Protein AF-A0AAV9J1R8-F1 (afdb_monomer_lite)

Secondary structure (DSSP, 8-state):
------SEE--PPP-SSBPEE-TTTTTS-TTT-----EEEEPBPPHHHHHHHHS--TT-SS--PBPTTT--B---EEPEEEHHHHHTTGGGSS--PEEPTT--------------

Organism: Cyanidium caldarium (NCBI:txid2771)

Foldseek 3Di:
DQPQLDFDFPQAAFDDDFAFAAPVQQQAALQPGDNAAFDAFQGAHPVVVVVLVDPPPPDPDSQGAHQRHRDTNRPHTHTHHPVCVVVVVSRSHGSRGDDPPDPDDDDDDDDDDDD

InterPro domains:
  IPR005345 PHF5-like [PF03660] (7-104)
  IPR005345 PHF5-like [PTHR13120] (6-104)

Structure (mmCIF, N/CA/C/O backbone):
data_AF-A0AAV9J1R8-F1
#
_entry.id   AF-A0AAV9J1R8-F1
#
loop_
_atom_site.group_PDB
_atom_site.id
_atom_site.type_symbol
_atom_site.label_atom_id
_atom_site.label_alt_id
_atom_site.label_comp_id
_atom_site.label_asym_id
_atom_site.label_entity_id
_atom_site.label_seq_id
_atom_site.pdbx_PDB_ins_code
_atom_site.Cartn_x
_atom_site.Cartn_y
_atom_site.Cartn_z
_atom_site.occupancy
_atom_site.B_iso_or_equiv
_atom_site.auth_seq_id
_atom_site.auth_comp_id
_atom_site.auth_asym_id
_atom_site.auth_atom_id
_atom_site.pdbx_PDB_model_num
ATOM 1 N N . MET A 1 1 ? -17.968 6.401 -8.575 1.00 39.22 1 MET A N 1
ATOM 2 C CA . MET A 1 1 ? -16.913 7.435 -8.641 1.00 39.22 1 MET A CA 1
ATOM 3 C C . MET A 1 1 ? -15.609 6.757 -8.264 1.00 39.22 1 MET A C 1
ATOM 5 O O . MET A 1 1 ? -15.501 6.305 -7.136 1.00 39.22 1 MET A O 1
ATOM 9 N N . SER A 1 2 ? -14.689 6.568 -9.214 1.00 43.41 2 SER A N 1
ATOM 10 C CA . SER A 1 2 ? -13.404 5.901 -8.959 1.00 43.41 2 SER A CA 1
ATOM 11 C C . SER A 1 2 ? -12.545 6.841 -8.109 1.00 43.41 2 SER A C 1
ATOM 13 O O . SER A 1 2 ? -12.002 7.821 -8.617 1.00 43.41 2 SER A O 1
ATOM 15 N N . THR A 1 3 ? -12.520 6.616 -6.795 1.00 54.12 3 THR A N 1
ATOM 16 C CA . THR A 1 3 ? -11.728 7.389 -5.833 1.00 54.12 3 THR A CA 1
ATOM 17 C C . THR A 1 3 ? -10.272 6.983 -5.962 1.00 54.12 3 THR A C 1
ATOM 19 O O . THR A 1 3 ? -9.761 6.266 -5.110 1.00 54.12 3 THR A O 1
ATOM 22 N N . LYS A 1 4 ? -9.623 7.416 -7.050 1.00 66.44 4 LYS A N 1
ATOM 23 C CA . LYS A 1 4 ? -8.198 7.170 -7.239 1.00 66.44 4 LYS A CA 1
ATOM 24 C C . LYS A 1 4 ? -7.421 7.798 -6.088 1.00 66.44 4 LYS A C 1
ATOM 26 O O . LYS A 1 4 ? -7.391 9.027 -5.962 1.00 66.44 4 LYS A O 1
ATOM 31 N N . HIS A 1 5 ? -6.815 6.974 -5.243 1.00 74.19 5 HIS A N 1
ATOM 32 C CA . HIS A 1 5 ? -5.976 7.422 -4.147 1.00 74.19 5 HIS A CA 1
ATOM 33 C C . HIS A 1 5 ? -4.749 8.115 -4.738 1.00 74.19 5 HIS A C 1
ATOM 35 O O . HIS A 1 5 ? -3.815 7.501 -5.247 1.00 74.19 5 HIS A O 1
ATOM 41 N N . THR A 1 6 ? -4.788 9.445 -4.728 1.00 67.94 6 THR A N 1
ATOM 42 C CA . THR A 1 6 ? -3.757 10.269 -5.353 1.00 67.94 6 THR A CA 1
ATOM 43 C C . THR A 1 6 ? -2.640 10.489 -4.341 1.00 67.94 6 THR A C 1
ATOM 45 O O . THR A 1 6 ? -2.821 11.203 -3.357 1.00 67.94 6 THR A O 1
ATOM 48 N N . GLY A 1 7 ? -1.487 9.862 -4.562 1.00 77.44 7 GLY A N 1
ATOM 49 C CA . GLY A 1 7 ? -0.312 10.050 -3.720 1.00 77.44 7 GLY A CA 1
ATOM 50 C C . GLY A 1 7 ? 0.917 9.316 -4.245 1.00 77.44 7 GLY A C 1
ATOM 51 O O . GLY A 1 7 ? 0.829 8.455 -5.121 1.00 77.44 7 GLY A O 1
ATOM 52 N N . VAL A 1 8 ? 2.082 9.685 -3.716 1.00 85.12 8 VAL A N 1
ATOM 53 C CA . VAL A 1 8 ? 3.357 9.058 -4.080 1.00 85.12 8 VAL A CA 1
ATOM 54 C C . VAL A 1 8 ? 3.503 7.764 -3.290 1.00 85.12 8 VAL A C 1
ATOM 56 O O . VAL A 1 8 ? 3.379 7.760 -2.064 1.00 85.12 8 VAL A O 1
ATOM 59 N N . ARG A 1 9 ? 3.760 6.654 -3.985 1.00 88.06 9 ARG A N 1
ATOM 60 C CA . ARG A 1 9 ? 4.069 5.375 -3.337 1.00 88.06 9 ARG A CA 1
ATOM 61 C C . ARG A 1 9 ? 5.491 5.387 -2.791 1.00 88.06 9 ARG A C 1
ATOM 63 O O . ARG A 1 9 ? 6.379 5.986 -3.387 1.00 88.06 9 ARG A O 1
ATOM 70 N N . CYS A 1 10 ? 5.704 4.691 -1.680 1.00 90.00 10 CYS A N 1
ATOM 71 C CA . CYS A 1 10 ? 7.012 4.570 -1.046 1.00 90.00 10 CYS A CA 1
ATOM 72 C C . CYS A 1 10 ? 8.071 3.964 -1.985 1.00 90.00 10 CY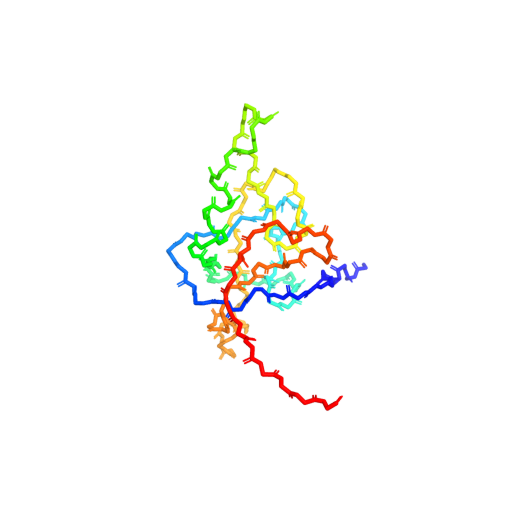S A C 1
ATOM 74 O O . CYS A 1 10 ? 9.180 4.485 -2.055 1.00 90.00 10 CYS A O 1
ATOM 76 N N . GLY A 1 11 ? 7.753 2.869 -2.685 1.00 88.56 11 GLY A N 1
ATOM 77 C CA . GLY A 1 11 ? 8.637 2.275 -3.701 1.00 88.56 11 GLY A CA 1
ATOM 78 C C . GLY A 1 11 ? 9.922 1.620 -3.172 1.00 88.56 11 GLY A C 1
ATOM 79 O O . GLY A 1 11 ? 10.744 1.165 -3.958 1.00 88.56 11 GLY A O 1
ATOM 80 N N . ARG A 1 12 ? 10.122 1.538 -1.851 1.00 89.94 12 ARG A N 1
ATOM 81 C CA . ARG A 1 12 ? 11.271 0.828 -1.255 1.00 89.94 12 ARG A CA 1
ATOM 82 C C . ARG A 1 12 ? 11.135 -0.688 -1.366 1.00 89.94 12 ARG A C 1
ATOM 84 O O . ARG A 1 12 ? 10.039 -1.191 -1.601 1.00 89.94 12 ARG A O 1
ATOM 91 N N . LEU A 1 13 ? 12.231 -1.416 -1.142 1.00 91.69 13 LEU A N 1
ATOM 92 C CA . LEU A 1 13 ? 12.234 -2.881 -1.169 1.00 91.69 13 LEU A CA 1
ATOM 93 C C . LEU A 1 13 ? 11.175 -3.452 -0.213 1.00 91.69 13 LEU A C 1
ATOM 95 O O . LEU A 1 13 ? 11.060 -3.026 0.936 1.00 91.69 13 LEU A O 1
ATOM 99 N N . GLN A 1 14 ? 10.386 -4.398 -0.714 1.00 90.12 14 GLN A N 1
ATOM 100 C CA . GLN A 1 14 ? 9.325 -5.042 0.052 1.00 90.12 14 GLN A CA 1
ATOM 101 C C . GLN A 1 14 ? 9.921 -5.925 1.149 1.00 90.12 14 GLN A C 1
ATOM 103 O O . GLN A 1 14 ? 10.862 -6.678 0.904 1.00 90.12 14 GLN A O 1
ATOM 108 N N . GLY A 1 15 ? 9.362 -5.821 2.352 1.00 88.44 15 GLY A N 1
ATOM 109 C CA . GLY A 1 15 ? 9.711 -6.657 3.492 1.00 88.44 15 GLY A CA 1
ATOM 110 C C . GLY A 1 15 ? 8.796 -7.875 3.600 1.00 88.44 15 GLY A C 1
ATOM 111 O O . GLY A 1 15 ? 8.125 -8.283 2.650 1.00 88.44 15 GLY A O 1
ATOM 112 N N . ARG A 1 16 ? 8.740 -8.460 4.799 1.00 88.31 16 ARG A N 1
ATOM 113 C CA . ARG A 1 16 ? 7.904 -9.645 5.080 1.00 88.31 16 ARG A CA 1
ATOM 114 C C . ARG A 1 16 ? 6.468 -9.295 5.487 1.00 88.31 16 ARG A C 1
ATOM 116 O O . ARG A 1 16 ? 5.567 -10.121 5.350 1.00 88.31 16 ARG A O 1
ATOM 123 N N . GLN A 1 17 ? 6.243 -8.093 6.007 1.00 87.38 17 GLN A N 1
ATOM 124 C CA . GLN A 1 17 ? 4.959 -7.721 6.601 1.00 87.38 17 GLN A CA 1
ATOM 125 C C . GLN A 1 17 ? 3.917 -7.401 5.529 1.00 87.38 17 GLN A C 1
ATOM 127 O O . GLN A 1 17 ? 4.200 -6.699 4.556 1.00 87.38 17 GLN A O 1
ATOM 132 N N . ALA A 1 18 ? 2.707 -7.925 5.715 1.00 89.19 18 ALA A N 1
ATOM 133 C CA . ALA A 1 18 ? 1.567 -7.584 4.878 1.00 89.19 18 ALA A CA 1
ATOM 134 C C . ALA A 1 18 ? 1.117 -6.145 5.157 1.00 89.19 18 ALA A C 1
ATOM 136 O O . ALA A 1 18 ? 1.065 -5.704 6.307 1.00 89.19 18 ALA A O 1
ATOM 137 N N . GLY A 1 19 ? 0.788 -5.406 4.103 1.00 89.06 19 GLY A N 1
ATOM 138 C CA . GLY A 1 19 ? 0.104 -4.130 4.239 1.00 89.06 19 GLY A CA 1
ATOM 139 C C . GLY A 1 19 ? -1.344 -4.348 4.660 1.00 89.06 19 GLY A C 1
ATOM 140 O O . GLY A 1 19 ? -1.974 -5.305 4.215 1.00 89.06 19 GLY A O 1
ATOM 141 N N . GLN A 1 20 ? -1.880 -3.449 5.487 1.00 90.19 20 GLN A N 1
ATOM 142 C CA . GLN A 1 20 ? -3.292 -3.484 5.858 1.00 90.19 20 GLN A CA 1
ATOM 143 C C . GLN A 1 20 ? -4.067 -2.314 5.258 1.00 90.19 20 GLN A C 1
ATOM 145 O O . GLN A 1 20 ? -3.547 -1.206 5.097 1.00 90.19 20 GLN A O 1
ATOM 150 N N . VAL A 1 21 ? -5.329 -2.567 4.933 1.00 90.38 21 VAL A N 1
ATOM 151 C CA . VAL A 1 21 ? -6.285 -1.609 4.380 1.00 90.38 21 VAL A CA 1
ATOM 152 C C . VAL A 1 21 ? -7.550 -1.557 5.232 1.00 90.38 21 VAL A C 1
ATOM 154 O O . VAL A 1 21 ? -7.896 -2.501 5.944 1.00 90.38 21 VAL A O 1
ATOM 157 N N . CYS A 1 22 ? -8.219 -0.404 5.214 1.00 89.19 22 CYS A N 1
ATOM 158 C CA . CYS A 1 22 ? -9.531 -0.251 5.837 1.00 89.19 22 CYS A CA 1
ATOM 159 C C . CYS A 1 22 ? -10.615 -0.917 4.983 1.00 89.19 22 CYS A C 1
ATOM 161 O O . CYS A 1 22 ? -10.407 -1.175 3.801 1.00 89.19 22 CYS A O 1
ATOM 163 N N . GLU A 1 23 ? -11.797 -1.121 5.561 1.00 88.50 23 GLU A N 1
ATOM 164 C CA . GLU A 1 23 ? -12.948 -1.753 4.892 1.00 88.50 23 GLU A CA 1
ATOM 165 C C . GLU A 1 23 ? -13.369 -1.068 3.585 1.00 88.50 23 GLU A C 1
ATOM 167 O O . GLU A 1 23 ? -13.954 -1.691 2.715 1.00 88.50 23 GLU A O 1
ATOM 172 N N . ARG A 1 24 ? -13.057 0.221 3.411 1.00 87.44 24 ARG A N 1
ATOM 173 C CA . ARG A 1 24 ? -13.370 0.942 2.167 1.00 87.44 24 ARG A CA 1
ATOM 174 C C . ARG A 1 24 ? -12.421 0.607 1.018 1.00 87.44 24 ARG A C 1
ATOM 176 O O . ARG A 1 24 ? -12.779 0.833 -0.129 1.00 87.44 24 ARG A O 1
ATOM 183 N N . CYS A 1 25 ? -11.216 0.140 1.334 1.00 87.56 25 CYS A N 1
ATOM 184 C CA . CYS A 1 25 ? -10.146 -0.128 0.374 1.00 87.56 25 CYS A CA 1
ATOM 185 C C . CYS A 1 25 ? -9.839 -1.633 0.252 1.00 87.56 25 CYS A C 1
ATOM 187 O O . CYS A 1 25 ? -8.918 -1.991 -0.477 1.00 87.56 25 CYS A O 1
ATOM 189 N N . SER A 1 26 ? -10.551 -2.507 0.978 1.00 87.56 26 SER A N 1
ATOM 190 C CA . SER A 1 26 ? -10.275 -3.952 1.023 1.00 87.56 26 SER A CA 1
ATOM 191 C C . SER A 1 26 ? -10.501 -4.655 -0.306 1.00 87.56 26 SER A C 1
ATOM 193 O O . SER A 1 26 ? -9.729 -5.536 -0.666 1.00 87.56 26 SER A O 1
ATOM 195 N N . ASP A 1 27 ? -11.502 -4.218 -1.064 1.00 88.81 27 ASP A N 1
ATOM 196 C CA . ASP A 1 27 ? -11.897 -4.864 -2.318 1.00 88.81 27 ASP A CA 1
ATOM 197 C C . ASP A 1 27 ? -11.177 -4.279 -3.541 1.00 88.81 27 ASP A C 1
ATOM 199 O O . ASP A 1 27 ? -11.551 -4.547 -4.680 1.00 88.81 27 ASP A O 1
ATOM 203 N N . GLN A 1 28 ? -10.146 -3.456 -3.329 1.00 90.25 28 GLN A N 1
ATOM 204 C CA . GLN A 1 28 ? -9.452 -2.741 -4.395 1.00 90.25 28 GLN A CA 1
ATOM 205 C C . GLN A 1 28 ? -7.993 -3.175 -4.504 1.00 90.25 28 GLN A C 1
ATOM 207 O O . GLN A 1 28 ? -7.263 -3.278 -3.521 1.00 90.25 28 GLN A O 1
ATOM 212 N N . CYS A 1 29 ? -7.529 -3.359 -5.740 1.00 92.56 29 CYS A N 1
ATOM 213 C CA . CYS A 1 29 ? -6.116 -3.594 -6.007 1.00 92.56 29 CYS A CA 1
ATOM 214 C C . CYS A 1 29 ? -5.268 -2.387 -5.581 1.00 92.56 29 CYS A C 1
ATOM 216 O O . CYS A 1 29 ? -5.462 -1.287 -6.091 1.00 92.56 29 CYS A O 1
ATOM 218 N N . VAL A 1 30 ? -4.235 -2.586 -4.763 1.00 91.00 30 VAL A N 1
ATOM 219 C CA . VAL A 1 30 ? -3.373 -1.481 -4.284 1.00 91.00 30 VAL A CA 1
ATOM 220 C C . VAL A 1 30 ? -2.646 -0.721 -5.408 1.00 91.00 30 VAL A C 1
ATOM 222 O O . VAL A 1 30 ? -2.274 0.447 -5.260 1.00 91.00 30 VAL A O 1
ATOM 225 N N . ALA A 1 31 ? -2.443 -1.372 -6.562 1.00 90.06 31 ALA A N 1
ATOM 226 C CA . ALA A 1 31 ? -1.702 -0.821 -7.695 1.00 90.06 31 ALA A CA 1
ATOM 227 C C . ALA A 1 31 ? -2.568 -0.044 -8.700 1.00 90.06 31 ALA A C 1
ATOM 229 O O . ALA A 1 31 ? -2.106 0.969 -9.237 1.00 90.06 31 ALA A O 1
ATOM 230 N N . CYS A 1 32 ? -3.769 -0.532 -9.014 1.00 89.94 32 CYS A N 1
ATOM 231 C CA . CYS A 1 32 ? -4.649 0.048 -10.040 1.00 89.94 32 CYS A CA 1
ATOM 232 C C . CYS A 1 32 ? -6.029 0.458 -9.521 1.00 89.94 32 CYS A C 1
ATOM 234 O O . CYS A 1 32 ? -6.772 1.095 -10.262 1.00 89.94 32 CYS A O 1
ATOM 236 N N . GLU A 1 33 ? -6.347 0.095 -8.278 1.00 87.38 33 GLU A N 1
ATOM 237 C CA . GLU A 1 33 ? -7.576 0.429 -7.550 1.00 87.38 33 GLU A CA 1
ATOM 238 C C . GLU A 1 33 ? -8.858 -0.119 -8.178 1.00 87.38 33 GLU A C 1
ATOM 240 O O . GLU A 1 33 ? -9.965 0.282 -7.823 1.00 87.38 33 GLU A O 1
ATOM 245 N N . ALA A 1 34 ? -8.694 -1.072 -9.097 1.00 86.38 34 ALA A N 1
ATOM 246 C CA . ALA A 1 34 ? -9.784 -1.839 -9.659 1.00 86.38 34 ALA A CA 1
ATOM 247 C C . ALA A 1 34 ? -10.247 -2.912 -8.665 1.00 86.38 34 ALA A C 1
ATOM 249 O O . ALA A 1 34 ? -9.435 -3.602 -8.041 1.00 86.38 34 ALA A O 1
ATOM 250 N N . ASP A 1 35 ? -11.558 -3.056 -8.591 1.00 80.94 35 ASP A N 1
ATOM 251 C CA . ASP A 1 35 ? -12.341 -4.084 -7.919 1.00 80.94 35 ASP A CA 1
ATOM 252 C C . ASP A 1 35 ? -12.346 -5.367 -8.759 1.00 80.94 35 ASP A C 1
ATOM 254 O O . ASP A 1 35 ? -13.263 -5.673 -9.519 1.00 80.94 35 ASP A O 1
ATOM 258 N N . ARG A 1 36 ? -11.225 -6.091 -8.709 1.00 77.31 36 ARG A N 1
ATOM 259 C CA . ARG A 1 36 ? -10.964 -7.295 -9.515 1.00 77.31 36 ARG A CA 1
ATOM 260 C C . ARG A 1 36 ? -10.460 -8.429 -8.637 1.00 77.31 36 ARG A C 1
ATOM 262 O O . ARG A 1 36 ? -10.115 -8.203 -7.487 1.00 77.31 36 ARG A O 1
ATOM 269 N N . HIS A 1 37 ? -10.355 -9.631 -9.212 1.00 80.81 37 HIS A N 1
ATOM 270 C CA . HIS A 1 37 ? -9.789 -10.814 -8.554 1.00 80.81 37 HIS A CA 1
ATOM 271 C C . HIS A 1 37 ? -8.417 -10.504 -7.930 1.00 80.81 37 HIS A C 1
ATOM 273 O O . HIS A 1 37 ? -7.390 -10.447 -8.622 1.00 80.81 37 HIS A O 1
ATOM 279 N N . LEU A 1 38 ? -8.443 -10.266 -6.6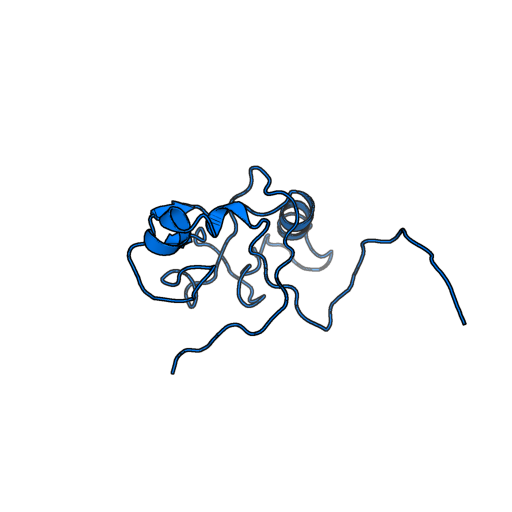19 1.00 82.81 38 LEU A N 1
ATOM 280 C CA . LEU A 1 38 ? -7.289 -10.099 -5.752 1.00 82.81 38 LEU A CA 1
ATOM 281 C C . LEU A 1 38 ? -6.579 -11.450 -5.666 1.00 82.81 38 LEU A C 1
ATOM 283 O O . LEU A 1 38 ? -7.226 -12.482 -5.500 1.00 82.81 38 LEU A O 1
ATOM 287 N N . TRP A 1 39 ? -5.269 -11.446 -5.882 1.00 88.44 39 TRP A N 1
ATOM 288 C CA . TRP A 1 39 ? -4.493 -12.669 -6.074 1.00 88.44 39 TRP A CA 1
ATOM 289 C C . TRP A 1 39 ? -3.330 -12.753 -5.093 1.00 88.44 39 TRP A C 1
ATOM 291 O O . TRP A 1 39 ? -3.239 -13.706 -4.330 1.00 88.44 39 TRP A O 1
ATOM 301 N N . GLU A 1 40 ? -2.466 -11.737 -5.091 1.00 91.12 40 GLU A N 1
ATOM 302 C CA . GLU A 1 40 ? -1.229 -11.738 -4.305 1.00 91.12 40 GLU A CA 1
ATOM 303 C C . GLU A 1 40 ? -1.324 -10.741 -3.147 1.00 91.12 40 GLU A C 1
ATOM 305 O O . GLU A 1 40 ? -1.737 -9.596 -3.350 1.00 91.12 40 GLU A O 1
ATOM 310 N N . GLU A 1 41 ? -0.938 -11.159 -1.939 1.00 93.31 41 GLU A N 1
ATOM 311 C CA . GLU A 1 41 ? -0.913 -10.290 -0.755 1.00 93.31 41 GLU A CA 1
ATOM 312 C C . GLU A 1 41 ? 0.187 -9.226 -0.888 1.00 93.31 41 GLU A C 1
ATOM 314 O O . GLU A 1 41 ? 1.352 -9.524 -1.157 1.00 93.31 41 GLU A O 1
ATOM 319 N N . ALA A 1 42 ? -0.172 -7.963 -0.669 1.00 92.75 42 ALA A N 1
ATOM 320 C CA . ALA A 1 42 ? 0.735 -6.844 -0.828 1.00 92.75 42 ALA A CA 1
ATOM 321 C C . ALA A 1 42 ? 1.647 -6.680 0.393 1.00 92.75 42 ALA A C 1
ATOM 323 O O . ALA A 1 42 ? 1.184 -6.522 1.526 1.00 92.75 42 ALA A O 1
ATOM 324 N N . ARG A 1 43 ? 2.962 -6.665 0.161 1.00 92.38 43 ARG A N 1
ATOM 325 C CA . ARG A 1 43 ? 3.981 -6.526 1.209 1.00 92.38 43 ARG A CA 1
ATOM 326 C C . ARG A 1 43 ? 4.471 -5.085 1.315 1.00 92.38 43 ARG A C 1
ATOM 328 O O . ARG A 1 43 ? 4.678 -4.409 0.309 1.00 92.38 43 ARG A O 1
ATOM 335 N N . VAL A 1 44 ? 4.690 -4.608 2.537 1.00 90.44 44 VAL A N 1
ATOM 336 C CA . VAL A 1 44 ? 5.272 -3.281 2.808 1.00 90.44 44 VAL A CA 1
ATOM 337 C C . VAL A 1 44 ? 6.752 -3.398 3.170 1.00 90.44 44 VAL A C 1
ATOM 339 O O . VAL A 1 44 ? 7.199 -4.447 3.626 1.00 90.44 44 VAL A O 1
ATOM 342 N N . CYS A 1 45 ? 7.531 -2.332 2.966 1.00 90.56 45 CYS A N 1
ATOM 343 C CA . CYS A 1 45 ? 8.921 -2.295 3.428 1.00 90.56 45 CYS A CA 1
ATOM 344 C C . CYS A 1 45 ? 9.004 -2.292 4.962 1.00 90.56 45 CYS A C 1
ATOM 346 O O . CYS A 1 45 ? 8.066 -1.862 5.640 1.00 90.56 45 CYS A O 1
ATOM 348 N N . ASP A 1 46 ? 10.147 -2.713 5.504 1.00 86.31 46 ASP A N 1
ATOM 349 C CA . ASP A 1 46 ? 10.340 -2.854 6.952 1.00 86.31 46 ASP A CA 1
ATOM 350 C C . ASP A 1 46 ? 10.195 -1.522 7.707 1.00 86.31 46 ASP A C 1
ATOM 352 O O . ASP A 1 46 ? 9.663 -1.490 8.812 1.00 86.31 46 ASP A O 1
ATOM 356 N N . GLU A 1 47 ? 10.566 -0.394 7.094 1.00 84.31 47 GLU A N 1
ATOM 357 C CA . GLU A 1 47 ? 10.375 0.937 7.687 1.00 84.31 47 GLU A CA 1
ATOM 358 C C . GLU A 1 47 ? 8.895 1.332 7.769 1.00 84.31 47 GLU A C 1
ATOM 360 O O . GLU A 1 47 ? 8.445 1.926 8.751 1.00 84.31 47 GLU A O 1
ATOM 365 N N . CYS A 1 48 ? 8.114 1.023 6.731 1.00 83.75 48 CYS A N 1
ATOM 366 C CA . CYS A 1 48 ? 6.674 1.265 6.736 1.00 83.75 48 CYS A CA 1
ATOM 367 C C . CYS A 1 48 ? 5.955 0.296 7.674 1.00 83.75 48 CYS A C 1
ATOM 369 O O . CYS A 1 48 ? 4.963 0.689 8.284 1.00 83.75 48 CYS A O 1
ATOM 371 N N . ALA A 1 49 ? 6.458 -0.931 7.808 1.00 82.62 49 ALA A N 1
ATOM 372 C CA . ALA A 1 49 ? 5.973 -1.905 8.772 1.00 82.62 49 ALA A CA 1
ATOM 373 C C . ALA A 1 49 ? 6.253 -1.463 10.214 1.00 82.62 49 ALA A C 1
ATOM 375 O O . ALA A 1 49 ? 5.353 -1.492 11.045 1.00 82.62 49 ALA A O 1
ATOM 376 N N . ALA A 1 50 ? 7.458 -0.966 10.503 1.00 76.69 50 ALA A N 1
ATOM 377 C CA . ALA A 1 50 ? 7.810 -0.439 11.818 1.00 76.69 50 ALA A CA 1
ATOM 378 C C . ALA A 1 50 ? 6.893 0.725 12.226 1.00 76.69 50 ALA A C 1
ATOM 380 O O . ALA A 1 50 ? 6.447 0.775 13.365 1.00 76.69 50 ALA A O 1
ATOM 381 N N . GLN A 1 51 ? 6.525 1.600 11.285 1.00 65.94 51 GLN A N 1
ATOM 382 C CA . GLN A 1 51 ? 5.556 2.683 11.515 1.00 65.94 51 GLN A CA 1
ATOM 383 C C . GLN A 1 51 ? 4.110 2.207 11.717 1.00 65.94 51 GLN A C 1
ATOM 385 O O . GLN A 1 51 ? 3.293 2.953 12.246 1.00 65.94 51 GLN A O 1
AT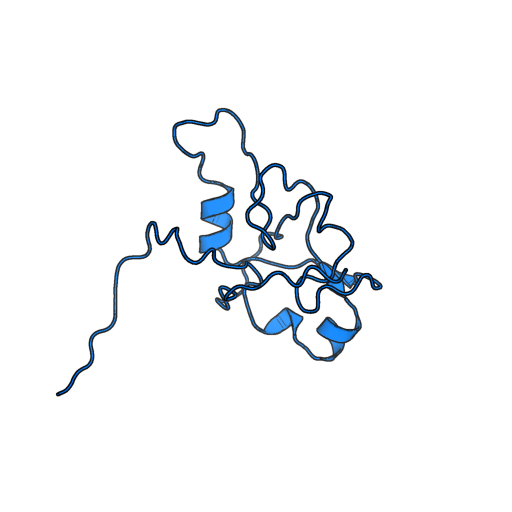OM 390 N N . LEU A 1 52 ? 3.759 1.005 11.248 1.00 62.66 52 LEU A N 1
ATOM 391 C CA . LEU A 1 52 ? 2.473 0.376 11.574 1.00 62.66 52 LEU A CA 1
ATOM 392 C C . LEU A 1 52 ? 2.487 -0.233 12.986 1.00 62.66 52 LEU A C 1
ATOM 394 O O . LEU A 1 52 ? 1.426 -0.438 13.567 1.00 62.66 52 LEU A O 1
ATOM 398 N N . LEU A 1 53 ? 3.679 -0.510 13.522 1.00 54.66 53 LEU A N 1
ATOM 399 C CA . LEU A 1 53 ? 3.905 -1.178 14.803 1.00 54.66 53 LEU A CA 1
ATOM 400 C C . LEU A 1 53 ? 4.292 -0.218 15.935 1.00 54.66 53 LEU A C 1
ATOM 402 O O . LEU A 1 53 ? 4.176 -0.596 17.099 1.00 54.66 53 LEU A O 1
ATOM 406 N N . THR A 1 54 ? 4.740 1.007 15.641 1.00 43.81 54 THR A N 1
ATOM 407 C CA . THR A 1 54 ? 5.019 2.008 16.671 1.00 43.81 54 THR A CA 1
ATOM 408 C C . THR A 1 54 ? 3.705 2.581 17.202 1.00 43.81 54 THR A C 1
ATOM 410 O O . THR A 1 54 ? 2.988 3.270 16.470 1.00 43.81 54 THR A O 1
ATOM 413 N N . PRO A 1 55 ? 3.358 2.350 18.481 1.00 43.22 55 PRO A N 1
ATOM 414 C CA . PRO A 1 55 ? 2.268 3.085 19.090 1.00 43.22 55 PRO A CA 1
ATOM 415 C C . PRO A 1 55 ? 2.667 4.560 19.070 1.00 43.22 55 PRO A C 1
ATOM 417 O O . PRO A 1 55 ? 3.691 4.942 19.641 1.00 43.22 55 PRO A O 1
ATOM 420 N N . LEU A 1 56 ? 1.864 5.412 18.425 1.00 44.91 56 LEU A N 1
ATOM 421 C CA . LEU A 1 56 ? 1.885 6.823 18.794 1.00 44.91 56 LEU A CA 1
ATOM 422 C C . LEU A 1 56 ? 1.773 6.867 20.329 1.00 44.91 56 LEU A C 1
ATOM 424 O O . LEU A 1 56 ? 0.901 6.174 20.867 1.00 44.91 56 LEU A O 1
ATOM 428 N N . PRO A 1 57 ? 2.574 7.680 21.038 1.00 44.47 57 PRO A N 1
ATOM 429 C CA . PRO A 1 57 ? 2.587 7.741 22.506 1.00 44.47 57 PRO A CA 1
ATOM 430 C C . PRO A 1 57 ? 1.249 8.179 23.147 1.00 44.47 57 PRO A C 1
ATOM 432 O O . PRO A 1 57 ? 1.181 8.402 24.348 1.00 44.47 57 PRO A O 1
ATOM 435 N N . LEU A 1 58 ? 0.172 8.288 22.363 1.00 43.00 58 LEU A N 1
ATOM 436 C CA . LEU A 1 58 ? -1.158 8.743 22.754 1.00 43.00 58 LEU A CA 1
ATOM 437 C C . LEU A 1 58 ? -2.306 7.788 22.377 1.00 43.00 58 LEU A C 1
ATOM 439 O O . LEU A 1 58 ? -3.466 8.151 22.560 1.00 43.00 58 LEU A O 1
ATOM 443 N N . CYS A 1 59 ? -2.055 6.581 21.854 1.00 38.12 59 CYS A N 1
ATOM 444 C CA . CYS A 1 59 ? -3.138 5.655 21.485 1.00 38.12 59 CYS A CA 1
ATOM 445 C C . CYS A 1 59 ? -2.896 4.239 22.029 1.00 38.12 59 CYS A C 1
ATOM 447 O O . CYS A 1 59 ? -2.069 3.487 21.522 1.00 38.12 59 CYS A O 1
ATOM 449 N N . ARG A 1 60 ? -3.669 3.867 23.059 1.00 33.12 60 ARG A N 1
ATOM 450 C CA . ARG A 1 60 ? -3.725 2.545 23.714 1.00 33.12 60 ARG A CA 1
ATOM 451 C C . ARG A 1 60 ? -4.440 1.501 22.835 1.00 33.12 60 ARG A C 1
ATOM 453 O O . ARG A 1 60 ? -5.430 0.902 23.240 1.00 33.12 60 ARG A O 1
ATOM 460 N N . GLY A 1 61 ? -3.964 1.322 21.610 1.00 36.97 61 GLY A N 1
ATOM 461 C CA . GLY A 1 61 ? -4.480 0.353 20.649 1.00 36.97 61 GLY A CA 1
ATOM 462 C C . GLY A 1 61 ? -3.704 0.465 19.346 1.00 36.97 61 GLY A C 1
ATOM 463 O O . GLY A 1 61 ? -3.566 1.566 18.814 1.00 36.97 61 GLY A O 1
ATOM 464 N N . VAL A 1 62 ? -3.177 -0.656 18.853 1.00 44.50 62 VAL A N 1
ATOM 465 C CA . VAL A 1 62 ? -2.479 -0.755 17.563 1.00 44.50 62 VAL A CA 1
ATOM 466 C C . VAL A 1 62 ? -3.518 -0.568 16.456 1.00 44.50 62 VAL A C 1
ATOM 468 O O . VAL A 1 62 ? -4.012 -1.522 15.868 1.00 44.50 62 VAL A O 1
ATOM 471 N N . ALA A 1 63 ? -3.947 0.673 16.234 1.00 51.22 63 ALA A N 1
ATOM 472 C CA . ALA A 1 63 ? -4.797 1.015 15.110 1.00 51.22 63 ALA A CA 1
ATOM 473 C C . ALA A 1 63 ? -3.898 1.068 13.875 1.00 51.22 63 ALA A C 1
ATOM 475 O O . ALA A 1 63 ? -3.320 2.105 13.551 1.00 51.22 63 ALA A O 1
ATOM 476 N N . THR A 1 64 ? -3.759 -0.078 13.220 1.00 70.69 64 THR A N 1
ATOM 477 C CA . THR A 1 64 ? -3.141 -0.215 11.904 1.00 70.69 64 THR A CA 1
ATOM 478 C C . THR A 1 64 ? -3.728 0.821 10.944 1.00 70.69 64 THR A C 1
ATOM 480 O O . THR A 1 64 ? -4.934 1.108 10.930 1.00 70.69 64 THR A O 1
ATOM 483 N N . VAL A 1 65 ? -2.840 1.448 10.176 1.00 83.38 65 VAL A N 1
ATOM 484 C CA . VAL A 1 65 ? -3.167 2.541 9.260 1.00 83.38 65 VAL A CA 1
ATOM 485 C C . VAL A 1 65 ? -3.287 1.981 7.849 1.00 83.38 65 VAL A C 1
ATOM 487 O O . VAL A 1 65 ? -2.437 1.208 7.412 1.00 83.38 65 VAL A O 1
ATOM 490 N N . CYS A 1 66 ? -4.328 2.388 7.129 1.00 88.00 66 CYS A N 1
ATOM 491 C CA . CYS A 1 66 ? -4.575 1.952 5.763 1.00 88.00 66 CYS A CA 1
ATOM 492 C C . CYS A 1 66 ? -3.434 2.415 4.861 1.00 88.00 66 CYS A C 1
ATOM 494 O O . CYS A 1 66 ? -3.183 3.617 4.741 1.00 88.00 66 CYS A O 1
ATOM 496 N N . ILE A 1 67 ? -2.773 1.474 4.187 1.00 88.44 67 ILE A N 1
ATOM 497 C CA . ILE A 1 67 ? -1.641 1.783 3.307 1.00 88.44 67 ILE A CA 1
ATOM 498 C C . ILE A 1 67 ? -2.043 2.575 2.055 1.00 88.44 67 ILE A C 1
ATOM 5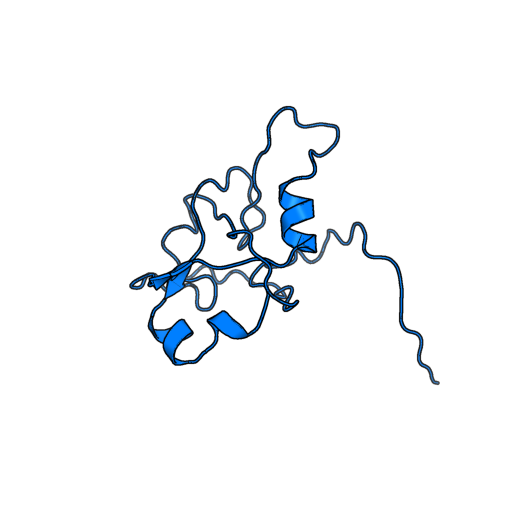00 O O 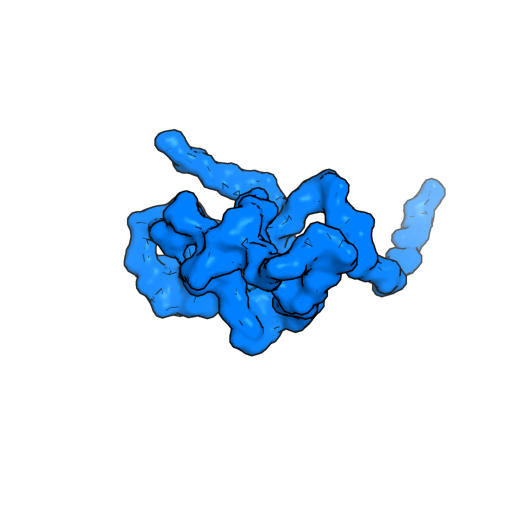. ILE A 1 67 ? -1.172 3.159 1.417 1.00 88.44 67 ILE A O 1
ATOM 504 N N . GLN A 1 68 ? -3.335 2.607 1.715 1.00 88.62 68 GLN A N 1
ATOM 505 C CA . GLN A 1 68 ? -3.852 3.279 0.523 1.00 88.62 68 GLN A CA 1
ATOM 506 C C . GLN A 1 68 ? -4.308 4.720 0.807 1.00 88.62 68 GLN A C 1
ATOM 508 O O . GLN A 1 68 ? -4.033 5.626 0.025 1.00 88.62 68 GLN A O 1
ATOM 513 N N . CYS A 1 69 ? -5.002 4.947 1.929 1.00 87.25 69 CYS A N 1
ATOM 514 C CA . CYS A 1 69 ? -5.627 6.239 2.239 1.00 87.25 69 CYS A CA 1
ATOM 515 C C . CYS A 1 69 ? -5.141 6.898 3.537 1.00 87.25 69 CYS A C 1
ATOM 517 O O . CYS A 1 69 ? -5.517 8.033 3.816 1.00 87.25 69 CYS A O 1
ATOM 519 N N . GLY A 1 70 ? -4.348 6.204 4.357 1.00 81.56 70 GLY A N 1
ATOM 520 C CA . GLY A 1 70 ? -3.907 6.712 5.659 1.00 81.56 70 GLY A CA 1
ATOM 521 C C . GLY A 1 70 ? -4.985 6.700 6.753 1.00 81.56 70 GLY A C 1
ATOM 522 O O . GLY A 1 70 ? -4.749 7.212 7.846 1.00 81.56 70 GLY A O 1
ATOM 523 N N . GLY A 1 71 ? -6.169 6.137 6.488 1.00 80.81 71 GLY A N 1
ATOM 524 C CA . GLY A 1 71 ? -7.245 6.000 7.474 1.00 80.81 71 GLY A CA 1
ATOM 525 C C . GLY A 1 71 ? -6.902 5.019 8.602 1.00 80.81 71 GLY A C 1
ATOM 526 O O . GLY A 1 71 ? -6.140 4.078 8.402 1.00 80.81 71 GLY A O 1
ATOM 527 N N . LYS A 1 72 ? -7.476 5.222 9.791 1.00 82.44 72 LYS A N 1
ATOM 528 C CA . LYS A 1 72 ? -7.340 4.303 10.938 1.00 82.44 72 LYS A CA 1
ATOM 529 C C . LYS A 1 72 ? -8.246 3.074 10.773 1.00 82.44 72 LYS A C 1
ATOM 531 O O . LYS A 1 72 ? -9.234 3.140 10.046 1.00 82.44 72 LYS A O 1
ATOM 536 N N . GLY A 1 73 ? -7.945 1.995 11.499 1.00 79.25 73 GLY A N 1
ATOM 537 C CA . GLY A 1 73 ? -8.791 0.793 11.542 1.00 79.25 73 GLY A CA 1
ATOM 538 C C . GLY A 1 73 ? -8.589 -0.129 10.341 1.00 79.25 73 GLY A C 1
ATOM 539 O O . GLY A 1 73 ? -9.534 -0.745 9.857 1.00 79.25 73 GLY A O 1
ATOM 540 N N . ALA A 1 74 ? -7.370 -0.183 9.812 1.00 83.25 74 ALA A N 1
ATOM 541 C CA . ALA A 1 74 ? -7.046 -1.044 8.691 1.00 83.25 74 ALA A CA 1
ATOM 542 C C . ALA A 1 74 ? -6.831 -2.479 9.160 1.00 83.25 74 ALA A C 1
ATOM 544 O O . ALA A 1 74 ? -5.731 -2.806 9.556 1.00 83.25 74 ALA A O 1
ATOM 545 N N . VAL A 1 75 ? -7.859 -3.320 9.152 1.00 83.94 75 VAL A N 1
ATOM 546 C CA . VAL A 1 75 ? -7.773 -4.697 9.678 1.00 83.94 75 VAL A CA 1
ATOM 547 C C . VAL A 1 75 ? -7.594 -5.760 8.596 1.00 83.94 75 VAL A C 1
ATOM 549 O O . VAL A 1 75 ? -7.219 -6.889 8.900 1.00 83.94 75 VAL A O 1
ATOM 552 N N . GLN A 1 76 ? -7.865 -5.416 7.336 1.00 88.56 76 GLN A N 1
ATOM 553 C CA . GLN A 1 76 ? -7.838 -6.368 6.230 1.00 88.56 76 GLN A CA 1
ATOM 554 C C . GLN A 1 76 ? -6.479 -6.343 5.531 1.00 88.56 76 GLN A C 1
ATOM 556 O O . GLN A 1 76 ? -5.898 -5.271 5.363 1.00 88.56 76 GLN A O 1
ATOM 561 N N . SER A 1 77 ? -5.972 -7.503 5.109 1.00 89.62 77 SER A N 1
ATOM 562 C CA . SER A 1 77 ? -4.768 -7.566 4.271 1.00 89.62 77 SER A CA 1
ATOM 563 C C . SER A 1 77 ? -5.018 -6.897 2.921 1.00 89.62 77 SER A C 1
ATOM 565 O O . SER A 1 77 ? -6.098 -7.001 2.343 1.00 89.62 77 SER A O 1
ATOM 567 N N . ALA A 1 78 ? -4.007 -6.203 2.419 1.00 91.69 78 ALA A N 1
ATOM 568 C CA . ALA A 1 78 ? -4.036 -5.555 1.120 1.00 91.69 78 ALA A CA 1
ATOM 569 C C . ALA A 1 78 ? -3.592 -6.527 0.019 1.00 91.69 78 ALA A C 1
ATOM 571 O O . ALA A 1 78 ? -2.725 -7.365 0.259 1.00 91.69 78 ALA A O 1
ATOM 572 N N . TYR A 1 79 ? -4.124 -6.388 -1.197 1.00 94.12 79 TYR A N 1
ATOM 573 C CA . TYR A 1 79 ? -3.828 -7.313 -2.295 1.00 94.12 79 TYR A CA 1
ATOM 574 C C . TYR A 1 79 ? -3.594 -6.612 -3.639 1.00 94.12 79 TYR A C 1
ATOM 576 O O . TYR A 1 79 ? -4.097 -5.518 -3.912 1.00 94.12 79 TYR A O 1
ATOM 584 N N . PHE A 1 80 ? -2.852 -7.288 -4.513 1.00 93.19 80 PHE A N 1
ATOM 585 C CA . PHE A 1 80 ? -2.732 -6.973 -5.932 1.00 93.19 80 PHE A CA 1
ATOM 586 C C . PHE A 1 80 ? -3.696 -7.835 -6.752 1.00 93.19 80 PHE A C 1
ATOM 588 O O . PHE A 1 80 ? -3.869 -9.025 -6.488 1.00 93.19 80 PHE A O 1
ATOM 595 N N . CYS A 1 81 ? -4.301 -7.255 -7.790 1.00 94.38 81 CYS A N 1
ATOM 596 C CA . CYS A 1 81 ? -5.079 -8.033 -8.751 1.00 94.38 81 CYS A CA 1
ATOM 597 C C . CYS A 1 81 ? -4.173 -8.858 -9.673 1.00 94.38 81 CYS A C 1
ATOM 599 O O . CYS A 1 81 ? -3.028 -8.486 -9.944 1.00 94.38 81 CYS A O 1
ATOM 601 N N . ARG A 1 82 ? -4.728 -9.940 -10.229 1.00 93.50 82 ARG A N 1
ATOM 602 C CA . ARG A 1 82 ? -4.013 -10.860 -11.129 1.00 93.50 82 ARG A CA 1
ATOM 603 C C . ARG A 1 82 ? -3.300 -10.166 -12.294 1.00 93.50 82 ARG A C 1
ATOM 605 O O . ARG A 1 82 ? -2.178 -10.525 -12.623 1.00 93.50 82 ARG A O 1
ATOM 612 N N . GLU A 1 83 ? -3.917 -9.168 -12.919 1.00 93.50 83 GLU A N 1
ATOM 613 C CA . GLU A 1 83 ? -3.304 -8.454 -14.051 1.00 93.50 83 GLU A CA 1
ATOM 614 C C . GLU A 1 83 ? -2.099 -7.619 -13.624 1.00 93.50 83 GLU A C 1
ATOM 616 O O . GLU A 1 83 ? -1.107 -7.569 -14.341 1.00 93.50 83 GLU A O 1
ATOM 621 N N . CYS A 1 84 ? -2.155 -6.992 -12.445 1.00 93.31 84 CYS A N 1
ATOM 622 C CA . CYS A 1 84 ? -1.007 -6.271 -11.906 1.00 93.31 84 CYS A CA 1
ATOM 623 C C . CYS A 1 84 ? 0.150 -7.222 -11.597 1.00 93.31 84 CYS A C 1
ATOM 625 O O . CYS A 1 84 ? 1.288 -6.858 -11.866 1.00 93.31 84 CYS A O 1
ATOM 627 N N . VAL A 1 85 ? -0.140 -8.432 -11.111 1.00 92.69 85 VAL A N 1
ATOM 628 C CA . VAL A 1 85 ? 0.881 -9.466 -10.882 1.00 92.69 85 VAL A CA 1
ATOM 629 C C . VAL A 1 85 ? 1.487 -9.954 -12.204 1.00 92.69 85 VAL A C 1
ATOM 631 O O . VAL A 1 85 ? 2.701 -10.048 -12.336 1.00 92.69 85 VAL A O 1
ATOM 634 N N . LEU A 1 86 ? 0.666 -10.191 -13.234 1.00 93.25 86 LEU A N 1
ATOM 635 C CA . LEU A 1 86 ? 1.155 -10.585 -14.565 1.00 93.25 86 LEU A CA 1
ATOM 636 C C . LEU A 1 86 ? 2.014 -9.503 -15.235 1.00 93.25 86 LEU A C 1
ATOM 638 O O . LEU A 1 86 ? 2.942 -9.820 -15.972 1.00 93.25 86 LEU A O 1
ATOM 642 N N . LEU A 1 87 ? 1.711 -8.232 -14.969 1.00 94.50 87 LEU A N 1
ATOM 643 C CA . LEU A 1 87 ? 2.503 -7.083 -15.413 1.00 94.50 87 LEU A CA 1
ATOM 644 C C . LEU A 1 87 ? 3.675 -6.764 -14.471 1.00 94.50 87 LEU A C 1
ATOM 646 O O . LEU A 1 87 ? 4.333 -5.746 -14.662 1.00 94.50 87 LEU A O 1
ATOM 650 N N . MET A 1 88 ? 3.919 -7.599 -13.455 1.00 92.44 88 MET A N 1
ATOM 651 C CA . MET A 1 88 ? 4.979 -7.449 -12.451 1.00 92.44 88 MET A CA 1
ATOM 652 C C . MET A 1 88 ? 4.914 -6.149 -11.630 1.00 92.44 88 MET A C 1
ATOM 654 O O . MET A 1 88 ? 5.891 -5.763 -10.992 1.00 92.44 88 MET A O 1
ATOM 658 N N . ARG A 1 89 ? 3.751 -5.489 -11.572 1.00 90.50 89 ARG A N 1
ATOM 659 C CA . ARG A 1 89 ? 3.540 -4.271 -10.763 1.00 90.50 89 ARG A CA 1
ATOM 660 C C . ARG A 1 89 ? 3.578 -4.549 -9.264 1.00 90.50 89 ARG A C 1
ATOM 662 O O . ARG A 1 89 ? 3.802 -3.643 -8.470 1.00 90.50 89 ARG A O 1
ATOM 669 N N . ASP A 1 90 ? 3.359 -5.797 -8.860 1.00 90.44 90 ASP A N 1
ATOM 670 C CA . ASP A 1 90 ? 3.544 -6.247 -7.480 1.00 90.44 90 ASP A CA 1
ATOM 671 C C . ASP A 1 90 ? 5.024 -6.286 -7.067 1.00 90.44 90 ASP A C 1
ATOM 673 O O . ASP A 1 90 ? 5.315 -6.427 -5.885 1.00 90.44 90 ASP A O 1
ATOM 677 N N . ARG A 1 91 ? 5.969 -6.132 -8.006 1.00 91.19 91 ARG A N 1
ATOM 678 C CA . ARG A 1 91 ? 7.420 -6.109 -7.748 1.00 91.19 91 ARG A CA 1
ATOM 679 C C . ARG A 1 91 ? 8.032 -4.709 -7.781 1.00 91.19 91 ARG A C 1
ATOM 681 O O . ARG A 1 91 ? 9.198 -4.573 -7.425 1.00 91.19 91 ARG A O 1
ATOM 688 N N . ASP A 1 92 ? 7.248 -3.676 -8.096 1.00 89.56 92 ASP A N 1
ATOM 689 C CA . ASP A 1 92 ? 7.712 -2.279 -8.178 1.00 89.56 92 ASP A CA 1
ATOM 690 C C . ASP A 1 92 ? 8.223 -1.721 -6.833 1.00 89.56 92 ASP A C 1
ATOM 692 O O . ASP A 1 92 ? 8.951 -0.731 -6.801 1.00 89.56 92 ASP A O 1
ATOM 696 N N . GLY A 1 93 ? 7.847 -2.339 -5.710 1.00 91.06 93 GLY A N 1
ATOM 697 C CA . GLY A 1 93 ? 8.289 -1.953 -4.369 1.00 91.06 93 GLY A CA 1
ATOM 698 C C . GLY A 1 93 ? 7.126 -1.774 -3.396 1.00 91.06 93 GLY A C 1
ATOM 699 O O . GLY A 1 93 ? 6.019 -2.254 -3.624 1.00 91.06 93 GLY A O 1
ATOM 700 N N . CYS A 1 94 ? 7.384 -1.090 -2.282 1.00 91.38 94 CYS A N 1
ATOM 701 C CA . CYS A 1 94 ? 6.417 -0.863 -1.213 1.00 91.38 94 CYS A CA 1
ATOM 702 C C . CYS A 1 94 ? 5.211 -0.050 -1.731 1.00 91.38 94 CYS A C 1
ATOM 704 O O . CYS A 1 94 ? 5.383 1.118 -2.109 1.00 91.38 94 CYS A O 1
ATOM 706 N N . PRO A 1 95 ? 3.987 -0.612 -1.698 1.00 91.69 95 PRO A N 1
ATOM 707 C CA . PRO A 1 95 ? 2.799 0.011 -2.278 1.00 91.69 95 PRO A CA 1
ATOM 708 C C . PRO A 1 95 ? 2.180 1.097 -1.388 1.00 91.69 95 PRO A C 1
ATOM 710 O O . PRO A 1 95 ? 1.218 1.739 -1.805 1.00 91.69 95 PRO A O 1
ATOM 713 N N . ARG A 1 96 ? 2.714 1.327 -0.177 1.00 89.06 96 ARG A N 1
ATOM 714 C CA . ARG A 1 96 ? 2.182 2.324 0.761 1.00 89.06 96 ARG A CA 1
ATOM 715 C C . ARG A 1 96 ? 2.215 3.722 0.152 1.00 89.06 96 ARG A C 1
ATOM 717 O O . ARG A 1 96 ? 3.277 4.207 -0.239 1.00 89.06 96 ARG A O 1
ATOM 724 N N . VAL A 1 97 ? 1.060 4.374 0.140 1.00 88.12 97 VAL A N 1
ATOM 725 C CA . VAL A 1 97 ? 0.892 5.766 -0.269 1.00 88.12 97 VAL A CA 1
ATOM 726 C C . VAL A 1 97 ? 1.356 6.675 0.867 1.00 88.12 97 VAL A C 1
ATOM 728 O O . VAL A 1 97 ? 0.938 6.531 2.018 1.00 88.12 97 VAL A O 1
ATOM 731 N N . LEU A 1 98 ? 2.252 7.605 0.550 1.00 82.81 98 LEU A N 1
ATOM 732 C CA . LEU A 1 98 ? 2.735 8.619 1.477 1.00 82.81 98 LEU A CA 1
ATOM 733 C C . LEU A 1 98 ? 1.822 9.847 1.405 1.00 82.81 98 LEU A C 1
ATOM 735 O O . LEU A 1 98 ? 1.578 10.396 0.329 1.00 82.81 98 LEU A O 1
ATOM 739 N N . THR A 1 99 ? 1.324 10.302 2.552 1.00 68.00 99 THR A N 1
ATOM 740 C CA . THR A 1 99 ? 0.568 11.553 2.662 1.00 68.00 99 THR A CA 1
ATOM 741 C C . THR A 1 99 ? 1.521 12.747 2.561 1.00 68.00 99 THR A C 1
ATOM 743 O O . THR A 1 99 ? 2.501 12.828 3.300 1.00 68.00 99 THR A O 1
ATOM 746 N N . VAL A 1 100 ? 1.212 13.716 1.693 1.00 55.50 100 VAL A N 1
ATOM 747 C CA . VAL A 1 100 ? 2.054 14.893 1.358 1.00 55.50 100 VAL A CA 1
ATOM 748 C C . VAL A 1 100 ? 2.149 15.936 2.505 1.00 55.50 100 VAL A C 1
ATOM 750 O O . VAL A 1 100 ? 2.452 17.098 2.283 1.00 55.50 100 VAL A O 1
ATOM 753 N N . GLY A 1 101 ? 1.915 15.549 3.763 1.00 43.19 101 GLY A N 1
ATOM 754 C CA . GLY A 1 101 ? 1.911 16.465 4.918 1.00 43.19 101 GLY A CA 1
ATOM 755 C C . GLY A 1 101 ? 2.479 15.900 6.222 1.00 43.19 101 GLY A C 1
ATOM 756 O O . GLY A 1 101 ? 2.319 16.520 7.266 1.00 43.19 101 GLY A O 1
ATOM 757 N N . GLY A 1 102 ? 3.124 14.731 6.197 1.00 40.50 102 GLY A N 1
ATOM 758 C CA . GLY A 1 102 ? 3.599 14.052 7.406 1.00 40.50 102 GLY A CA 1
ATOM 759 C C . GLY A 1 102 ? 4.973 13.429 7.226 1.00 40.50 102 GLY A C 1
ATOM 760 O O . GLY A 1 102 ? 5.150 12.247 7.500 1.00 40.50 102 GLY A O 1
ATOM 761 N N . ALA A 1 103 ? 5.943 14.209 6.748 1.00 38.75 103 ALA A N 1
ATOM 762 C CA . ALA A 1 103 ? 7.352 13.859 6.869 1.00 38.75 103 ALA A CA 1
ATOM 763 C C . ALA A 1 103 ? 7.764 13.950 8.349 1.00 38.75 103 ALA A C 1
ATOM 765 O O . ALA A 1 103 ? 8.362 14.928 8.786 1.00 38.75 103 ALA A O 1
ATOM 766 N N . ALA A 1 104 ? 7.425 12.929 9.130 1.00 44.34 104 ALA A N 1
ATOM 767 C CA . ALA A 1 104 ? 8.084 12.665 10.396 1.00 44.34 104 ALA A CA 1
ATOM 768 C C . ALA A 1 104 ? 9.021 11.465 10.202 1.00 44.34 104 ALA A C 1
ATOM 770 O O . ALA A 1 104 ? 8.590 10.318 10.173 1.00 44.34 104 ALA A O 1
ATOM 771 N N . ALA A 1 105 ? 10.309 11.800 10.085 1.00 40.34 105 ALA A N 1
ATOM 772 C CA . ALA A 1 105 ? 11.484 10.958 10.313 1.00 40.34 105 ALA A CA 1
ATOM 773 C C . ALA A 1 105 ? 11.847 9.873 9.274 1.00 40.34 105 ALA A C 1
ATOM 775 O O . ALA A 1 105 ? 11.587 8.688 9.447 1.00 40.34 105 ALA A O 1
ATOM 776 N N . ALA A 1 106 ? 12.649 10.280 8.288 1.00 37.28 106 ALA A N 1
ATOM 777 C CA . ALA A 1 106 ? 13.904 9.590 7.982 1.00 37.28 106 ALA A CA 1
ATOM 778 C C . ALA A 1 106 ? 14.945 10.668 7.646 1.00 37.28 106 ALA A C 1
ATOM 780 O O . ALA A 1 106 ? 14.950 11.233 6.553 1.00 37.28 106 ALA A O 1
ATOM 781 N N . GLY A 1 107 ? 15.751 11.043 8.639 1.00 41.56 107 GLY A N 1
ATOM 782 C CA . GLY A 1 107 ? 16.914 11.894 8.416 1.00 41.56 107 GLY A CA 1
ATOM 783 C C . GLY A 1 107 ? 17.987 11.149 7.617 1.00 41.56 107 GLY A C 1
ATOM 784 O O . GLY A 1 107 ? 18.151 9.948 7.809 1.00 41.56 107 GLY A O 1
ATOM 785 N N . HIS A 1 108 ? 18.742 11.919 6.816 1.00 40.91 108 HIS A N 1
ATOM 786 C CA . HIS A 1 108 ? 20.038 11.590 6.188 1.00 40.91 108 HIS A CA 1
ATOM 787 C C . HIS A 1 108 ? 20.018 10.578 5.014 1.00 40.91 108 HIS A C 1
ATOM 789 O O . HIS A 1 108 ? 19.474 9.497 5.147 1.00 40.91 108 HIS A O 1
ATOM 795 N N . LEU A 1 109 ? 20.590 10.785 3.815 1.00 45.62 109 LEU A N 1
ATOM 796 C CA . LEU A 1 109 ? 21.484 11.762 3.154 1.00 45.62 109 LEU A CA 1
ATOM 797 C C . LEU A 1 109 ? 21.092 11.762 1.647 1.00 45.62 109 LEU A C 1
ATOM 799 O O . LEU A 1 109 ? 20.718 10.722 1.114 1.00 45.62 109 LEU A O 1
ATOM 803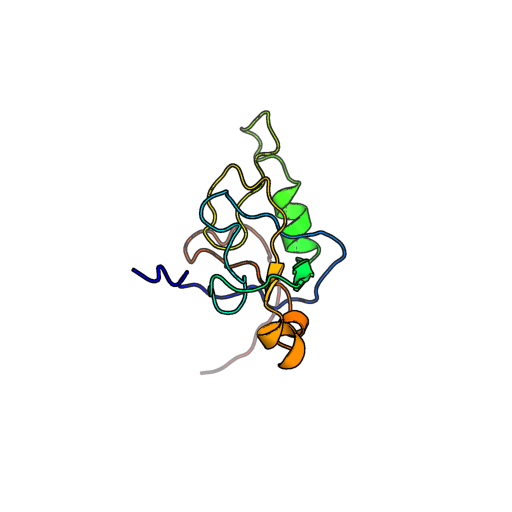 N N . SER A 1 110 ? 21.225 12.848 0.883 1.00 42.56 110 SER A N 1
ATOM 804 C CA . SER A 1 110 ? 22.442 13.066 0.080 1.00 42.56 110 SER A CA 1
ATOM 805 C C . SER A 1 110 ? 22.493 14.482 -0.487 1.00 42.56 110 SER A C 1
ATOM 807 O O . SER A 1 110 ? 21.548 14.949 -1.120 1.00 42.56 110 SER A O 1
ATOM 809 N N . GLY A 1 111 ? 23.635 15.137 -0.279 1.00 51.44 111 GLY A N 1
ATOM 810 C CA . GLY A 1 111 ? 24.004 16.375 -0.949 1.00 51.44 111 GLY A CA 1
ATOM 811 C C . GLY A 1 111 ? 24.421 16.161 -2.408 1.00 51.44 111 GLY A C 1
ATOM 812 O O . GLY A 1 111 ? 24.960 15.115 -2.766 1.00 51.44 111 GLY A O 1
ATOM 813 N N . ARG A 1 112 ? 24.150 17.191 -3.217 1.00 45.53 112 ARG A N 1
ATOM 814 C CA . ARG A 1 112 ? 24.680 17.579 -4.548 1.00 45.53 112 ARG A CA 1
ATOM 815 C C . ARG A 1 112 ? 23.658 18.609 -5.063 1.00 45.53 112 ARG A C 1
ATOM 817 O O . ARG A 1 112 ? 22.487 18.275 -5.116 1.00 45.53 112 ARG A O 1
ATOM 824 N N . GLY A 1 113 ? 23.926 19.869 -5.385 1.00 43.16 113 GLY A N 1
ATOM 825 C CA . GLY A 1 113 ? 25.131 20.582 -5.794 1.00 43.16 113 GLY A CA 1
ATOM 826 C C . GLY A 1 113 ? 24.745 21.465 -6.997 1.00 43.16 113 GLY A C 1
ATOM 827 O O . GLY A 1 113 ? 24.191 20.934 -7.954 1.00 43.16 113 GLY A O 1
ATOM 828 N N . GLY A 1 114 ? 25.059 22.769 -6.953 1.00 42.94 114 GLY A N 1
ATOM 829 C CA . GLY A 1 114 ? 24.988 23.727 -8.078 1.00 42.94 114 GLY A CA 1
ATOM 830 C C . GLY A 1 114 ? 23.602 24.350 -8.320 1.00 42.94 114 GLY A C 1
ATOM 831 O O . GLY A 1 114 ? 22.609 23.636 -8.337 1.00 42.94 114 GLY A O 1
ATOM 832 N N . ARG A 1 115 ? 23.447 25.658 -8.536 1.00 38.12 115 ARG A N 1
ATOM 833 C CA . ARG A 1 115 ? 24.372 26.731 -8.944 1.00 38.12 115 ARG A CA 1
ATOM 834 C C . ARG A 1 115 ? 23.988 28.035 -8.255 1.00 38.12 115 ARG A C 1
ATOM 836 O O . ARG A 1 115 ? 22.790 28.166 -7.925 1.00 38.12 115 ARG A O 1
#

Sequence (115 aa):
MSTKHTGVRCGRLQGRQAGQVCERCSDQCVACEADRHLWEEARVCDECAAQLLTPLPLCRGVATVCIQCGGKGAVQSAYFCRECVLLMRDRDGCPRVLTVGGAAAAGHLSGRGGR

Radius of gyration: 15.05 Å; chains: 1; bounding box: 42×39×39 Å

pLDDT: mean 75.35, std 20.0, range [33.12, 94.5]